Protein AF-A0A953QC58-F1 (afdb_monomer)

Sequence (87 aa):
MATLNVNVPRFYCYLRKEFLYDGTAHHGEVVSVCVFGAASIAGRALGFHVLTENGAVIWRLPLHAFCHTPDAAPHPLDWLQFWDCFS

Radius of gyration: 13.25 Å; Cα contacts (8 Å, |Δi|>4): 157; chains: 1; bounding box: 37×36×33 Å

Secondary structure (DSSP, 8-state):
-GGGEEEEEEEEEEEEGGGGTTTSS-TT-EEEEEEEEEE--TTSPPEEEEEETTS-EEEEEEGGGEESSTTPPP--HHHHS--S---

Foldseek 3Di:
DPVFKDWDPKDKWWFQCCVVVVNPDRGLDIFIWIWTMWGDDPPDAIFTWIATPVGDIDTGHQPQRTDRDSPDDGDDRCVVDPDPPPD

pLDDT: mean 89.85, std 10.71, range [49.62, 97.19]

Solvent-accessible surface area (backbone atoms only — not comparable to full-atom values): 5232 Å² total; per-residue (Å²): 127,73,84,38,53,46,81,45,82,74,48,76,36,30,34,41,41,16,70,79,47,83,67,75,45,56,77,89,39,68,40,63,29,37,36,46,31,35,32,60,48,93,98,55,73,60,12,33,25,34,38,36,83,90,68,50,76,48,73,58,45,49,69,52,44,50,36,89,48,87,83,55,78,87,55,62,53,70,78,76,60,71,77,86,84,83,123

Nearest PDB structures (foldseek):
  5nyg-assembly1_A  TM=3.496E-01  e=4.670E+00  Hyphomicrobium sp. MC1

Structure (mmCIF, N/CA/C/O backbone):
data_AF-A0A953QC58-F1
#
_entry.id   AF-A0A953QC58-F1
#
loop_
_atom_site.group_PDB
_atom_site.id
_atom_site.type_symbol
_atom_site.label_atom_id
_atom_site.label_alt_id
_atom_site.label_comp_id
_atom_site.label_asym_id
_atom_site.label_entity_id
_atom_site.label_seq_id
_atom_site.pdbx_PDB_ins_code
_atom_site.Cartn_x
_atom_site.Cartn_y
_atom_site.Cartn_z
_atom_site.occupancy
_atom_site.B_iso_or_equiv
_atom_site.auth_seq_id
_atom_site.auth_comp_id
_atom_site.auth_asym_id
_atom_site.auth_atom_id
_atom_site.pdbx_PDB_model_num
ATOM 1 N N . MET A 1 1 ? 19.943 3.486 -4.258 1.00 49.62 1 MET A N 1
ATOM 2 C CA . MET A 1 1 ? 18.779 3.746 -3.374 1.00 49.62 1 MET A CA 1
ATOM 3 C C . MET A 1 1 ? 17.554 4.298 -4.113 1.00 49.62 1 MET A C 1
ATOM 5 O O . MET A 1 1 ? 16.453 4.072 -3.635 1.00 49.62 1 MET A O 1
ATOM 9 N N . ALA A 1 2 ? 17.711 4.930 -5.287 1.00 55.53 2 ALA A N 1
ATOM 10 C CA . ALA A 1 2 ? 16.602 5.285 -6.189 1.00 55.53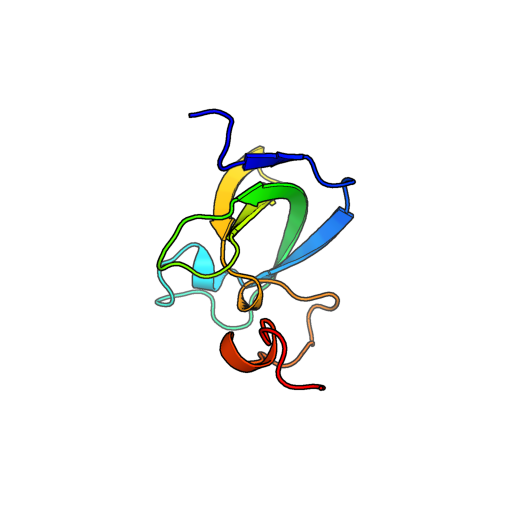 2 ALA A CA 1
ATOM 11 C C . ALA A 1 2 ? 15.978 4.084 -6.936 1.00 55.53 2 ALA A C 1
ATOM 13 O O . ALA A 1 2 ? 14.929 4.217 -7.543 1.00 55.53 2 ALA A O 1
ATOM 14 N N . THR A 1 3 ? 16.600 2.905 -6.878 1.00 73.44 3 THR A N 1
ATOM 15 C CA . THR A 1 3 ? 16.212 1.721 -7.660 1.00 73.44 3 THR A CA 1
ATOM 16 C C . THR A 1 3 ? 14.963 0.995 -7.159 1.00 73.44 3 THR A C 1
ATOM 18 O O . THR A 1 3 ? 14.436 0.157 -7.877 1.00 73.44 3 THR A O 1
ATOM 21 N N . LEU A 1 4 ? 14.509 1.273 -5.931 1.00 88.62 4 LEU A N 1
ATOM 22 C CA . LEU A 1 4 ? 13.388 0.552 -5.312 1.00 88.62 4 LEU A CA 1
ATOM 23 C C . LEU A 1 4 ? 12.056 1.290 -5.441 1.00 88.62 4 LEU A C 1
ATOM 25 O O . LEU A 1 4 ? 11.023 0.682 -5.195 1.00 88.62 4 LEU A O 1
ATOM 29 N N . ASN A 1 5 ? 12.074 2.582 -5.782 1.00 93.19 5 ASN A N 1
ATOM 30 C CA . ASN A 1 5 ? 10.872 3.397 -5.930 1.00 93.19 5 ASN A CA 1
ATOM 31 C C . ASN A 1 5 ? 10.645 3.729 -7.401 1.00 93.19 5 ASN A C 1
ATOM 33 O O . ASN A 1 5 ? 11.593 4.010 -8.131 1.00 93.19 5 ASN A O 1
ATOM 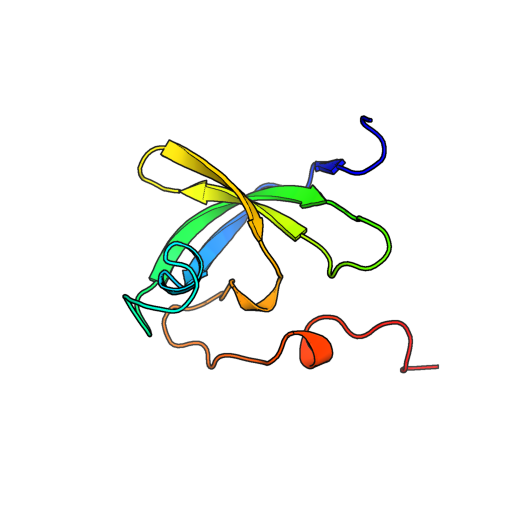37 N N . VAL A 1 6 ? 9.383 3.771 -7.800 1.00 93.75 6 VAL A N 1
ATOM 38 C CA . VAL A 1 6 ? 8.966 4.188 -9.134 1.00 93.75 6 VAL A CA 1
ATOM 39 C C . VAL A 1 6 ? 7.806 5.169 -9.016 1.00 93.75 6 VAL A C 1
ATOM 41 O O . VAL A 1 6 ? 6.933 5.014 -8.161 1.00 93.75 6 VAL A O 1
ATOM 44 N N . ASN A 1 7 ? 7.806 6.195 -9.863 1.00 94.19 7 ASN A N 1
ATOM 45 C CA . ASN A 1 7 ? 6.664 7.094 -9.986 1.00 94.19 7 ASN A CA 1
ATOM 46 C C . ASN A 1 7 ? 5.556 6.377 -10.756 1.00 94.19 7 ASN A C 1
ATOM 48 O O . ASN A 1 7 ? 5.823 5.752 -11.782 1.00 94.19 7 AS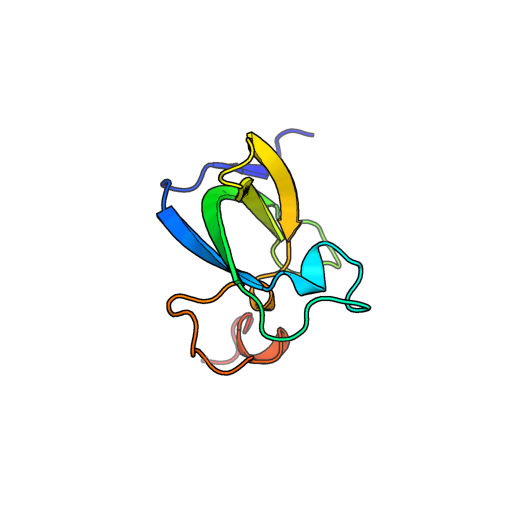N A O 1
ATOM 52 N N . VAL A 1 8 ? 4.318 6.502 -10.290 1.00 93.75 8 VAL A N 1
ATOM 53 C CA . VAL A 1 8 ? 3.139 6.010 -11.012 1.00 93.75 8 VAL A CA 1
ATOM 54 C C . VAL A 1 8 ? 2.269 7.199 -11.417 1.00 93.75 8 VAL A C 1
ATOM 56 O O . VAL A 1 8 ? 2.359 8.258 -10.785 1.00 93.75 8 VAL A O 1
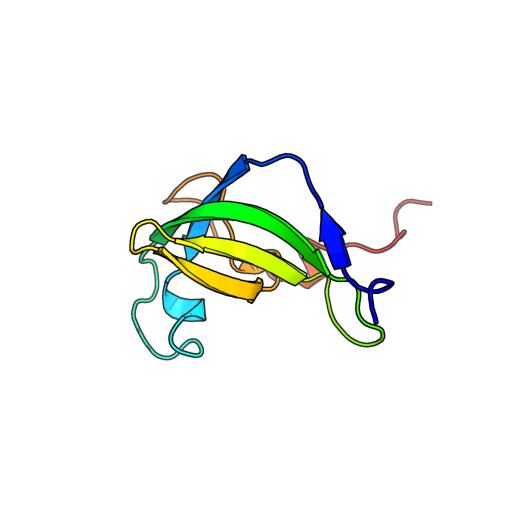ATOM 59 N N . PRO A 1 9 ? 1.436 7.078 -12.467 1.00 95.62 9 PRO A N 1
ATOM 60 C CA . PRO A 1 9 ? 0.429 8.090 -12.758 1.00 95.62 9 PRO A CA 1
ATOM 61 C C . PRO A 1 9 ? -0.388 8.376 -11.501 1.00 95.62 9 PRO A C 1
ATOM 63 O O . PRO A 1 9 ? -0.776 7.440 -10.803 1.00 95.62 9 PRO A O 1
ATOM 66 N N . ARG A 1 10 ? -0.632 9.655 -11.197 1.00 95.06 10 ARG A N 1
ATOM 67 C CA . ARG A 1 10 ? -1.405 9.986 -10.000 1.00 95.06 10 ARG A CA 1
ATOM 68 C C . ARG A 1 10 ? -2.828 9.469 -10.166 1.00 95.06 10 ARG A C 1
ATOM 70 O O . ARG A 1 10 ? -3.461 9.740 -11.187 1.00 95.06 10 ARG A O 1
ATOM 77 N N . PHE A 1 11 ? -3.342 8.802 -9.150 1.00 95.94 11 PHE A N 1
ATOM 78 C CA . PHE A 1 11 ? -4.748 8.435 -9.095 1.00 95.94 11 PHE A CA 1
ATOM 79 C C . PHE A 1 11 ? -5.278 8.604 -7.680 1.00 95.94 11 PHE A C 1
ATOM 81 O O . PHE A 1 11 ? -4.534 8.523 -6.702 1.00 95.94 11 PHE A O 1
ATOM 88 N N . TYR A 1 12 ? -6.575 8.869 -7.592 1.00 96.50 12 TYR A N 1
ATOM 89 C CA . TYR A 1 12 ? -7.274 9.019 -6.327 1.00 96.50 12 TYR A CA 1
ATOM 90 C C . TYR A 1 12 ? -7.969 7.709 -5.987 1.00 96.50 12 TYR A C 1
ATOM 92 O O . TYR A 1 12 ? -8.607 7.093 -6.842 1.00 96.50 12 TYR A O 1
ATOM 100 N N . CYS A 1 13 ? -7.825 7.280 -4.743 1.00 95.75 13 CYS A N 1
ATOM 101 C CA . CYS A 1 13 ? -8.511 6.119 -4.203 1.00 95.75 13 CYS A CA 1
ATOM 102 C C . CYS A 1 13 ? -8.789 6.334 -2.715 1.00 95.75 13 CYS A C 1
ATOM 104 O O . CYS A 1 13 ? -8.505 7.396 -2.156 1.00 95.75 13 CYS A O 1
ATOM 106 N N . TYR A 1 14 ? -9.357 5.321 -2.080 1.00 96.56 14 TYR A N 1
ATOM 107 C CA . TYR A 1 14 ? -9.593 5.307 -0.651 1.00 96.56 14 TYR A CA 1
ATOM 108 C C . TYR A 1 14 ? -8.560 4.417 0.037 1.00 96.56 14 TYR A C 1
ATOM 110 O O . TYR A 1 14 ? -8.199 3.354 -0.466 1.00 96.56 14 TYR A O 1
ATOM 118 N N . LEU A 1 15 ? -8.088 4.860 1.196 1.00 96.25 15 LEU A N 1
ATOM 119 C CA . LEU A 1 15 ? -7.228 4.119 2.106 1.00 96.25 15 LEU A CA 1
ATOM 120 C C . LEU A 1 15 ? -8.041 3.745 3.341 1.00 96.25 15 LEU A C 1
ATOM 122 O O . LEU A 1 15 ? -8.646 4.612 3.973 1.00 96.25 15 LEU A O 1
ATOM 126 N N . ARG A 1 16 ? -8.024 2.467 3.713 1.00 95.25 16 ARG A N 1
ATOM 127 C CA . ARG A 1 16 ? -8.610 1.993 4.968 1.00 95.25 16 ARG A CA 1
ATOM 128 C C . ARG A 1 16 ? -7.831 2.582 6.139 1.00 95.25 16 ARG A C 1
ATOM 130 O O . ARG A 1 16 ? -6.621 2.385 6.261 1.00 95.25 16 ARG A O 1
ATOM 137 N N . LYS A 1 17 ? -8.526 3.318 7.002 1.00 94.56 17 LYS A N 1
ATOM 138 C CA . LYS A 1 17 ? -7.914 4.110 8.072 1.00 94.56 17 LYS A CA 1
ATOM 139 C C . LYS A 1 17 ? -7.218 3.241 9.113 1.00 94.56 17 LYS A C 1
ATOM 141 O O . LYS A 1 17 ? -6.208 3.662 9.659 1.00 94.56 17 LYS A O 1
ATOM 146 N N . GLU A 1 18 ? -7.679 2.012 9.312 1.00 94.56 18 GLU A N 1
ATOM 147 C CA . GLU A 1 18 ? -7.035 1.009 10.167 1.00 94.56 18 GLU A CA 1
ATOM 148 C C . GLU A 1 18 ? -5.536 0.802 9.876 1.00 94.56 18 GLU A C 1
ATOM 150 O O . GLU A 1 18 ? -4.757 0.636 10.812 1.00 94.56 18 GLU A O 1
ATOM 155 N N . PHE A 1 19 ? -5.085 0.935 8.621 1.00 93.62 19 PHE A N 1
ATOM 156 C CA . PHE A 1 19 ? -3.660 0.829 8.262 1.00 93.62 19 PHE A CA 1
ATOM 157 C C . PHE A 1 19 ? -2.805 1.993 8.770 1.00 93.62 19 PHE A C 1
ATOM 159 O O . PHE A 1 19 ? -1.583 1.880 8.812 1.00 93.62 19 PHE A O 1
ATOM 166 N N . LEU A 1 20 ? -3.428 3.108 9.154 1.00 92.31 20 LEU A N 1
ATOM 167 C CA . LEU A 1 20 ? -2.748 4.261 9.748 1.00 92.31 20 LEU A CA 1
ATOM 168 C C . LEU A 1 20 ? -2.509 4.096 11.251 1.00 92.31 20 LEU A C 1
ATOM 170 O O . LEU A 1 20 ? -1.717 4.837 11.825 1.00 92.31 20 LEU A O 1
ATOM 174 N N . TYR A 1 21 ? -3.208 3.146 11.874 1.00 92.50 21 TYR A N 1
ATOM 175 C CA . TYR A 1 21 ? -3.215 2.902 13.317 1.00 92.50 21 TYR A CA 1
ATOM 176 C C . TYR A 1 21 ? -2.823 1.453 13.635 1.00 92.50 21 TYR A C 1
ATOM 178 O O . TYR A 1 21 ? -3.369 0.846 14.558 1.00 92.50 21 TYR A O 1
ATOM 186 N N . ASP A 1 22 ? -1.927 0.871 12.832 1.00 89.75 22 ASP A N 1
ATOM 187 C CA . ASP A 1 22 ? -1.410 -0.496 12.994 1.00 89.75 22 ASP A CA 1
ATOM 188 C C . ASP A 1 22 ? -2.504 -1.581 13.103 1.00 89.75 22 ASP A C 1
ATOM 190 O O . ASP A 1 22 ? -2.317 -2.620 13.731 1.00 89.75 22 ASP A O 1
ATOM 194 N N . GLY A 1 23 ? -3.674 -1.343 12.503 1.00 89.44 23 GLY A N 1
ATOM 195 C CA . GLY A 1 23 ? -4.811 -2.263 12.538 1.00 89.44 23 GLY A CA 1
ATOM 196 C C . GLY A 1 23 ? -5.529 -2.336 13.888 1.00 89.44 23 GLY A C 1
ATOM 197 O O . GLY A 1 23 ? -6.239 -3.306 14.131 1.00 89.44 23 GLY A O 1
ATOM 198 N N . THR A 1 24 ? -5.342 -1.352 14.772 1.00 92.31 24 THR A N 1
ATOM 199 C CA . THR A 1 24 ? -5.910 -1.363 16.135 1.00 92.31 24 THR A CA 1
ATOM 200 C C . THR A 1 24 ? -7.150 -0.483 16.312 1.00 92.31 24 THR A C 1
ATOM 202 O O . THR A 1 24 ? -7.872 -0.629 17.298 1.00 92.31 24 THR A O 1
ATOM 205 N N . ALA A 1 25 ? -7.404 0.444 15.383 1.00 93.19 25 ALA A N 1
ATOM 206 C CA . ALA A 1 25 ? -8.474 1.435 15.482 1.00 93.19 25 ALA A CA 1
ATOM 207 C C . ALA A 1 25 ? -9.070 1.782 14.109 1.00 93.19 25 ALA A C 1
ATOM 209 O O . ALA A 1 25 ? -8.449 1.544 13.078 1.00 93.19 25 ALA A O 1
ATOM 210 N N . HIS A 1 26 ? -10.252 2.413 14.111 1.00 91.06 26 HIS A N 1
ATOM 211 C CA . HIS A 1 26 ? -10.919 2.948 12.912 1.00 91.06 26 HIS A CA 1
ATOM 212 C C . HIS A 1 26 ? -11.229 1.905 11.826 1.00 91.06 26 HIS A C 1
ATOM 214 O O . HIS A 1 26 ? -11.087 2.169 10.629 1.00 91.06 26 HIS A O 1
ATOM 220 N N . HIS A 1 27 ? -11.666 0.717 12.247 1.00 90.06 27 HIS A N 1
ATOM 221 C CA . HIS A 1 27 ? -12.053 -0.347 11.327 1.00 90.06 27 HIS A CA 1
ATOM 222 C C . HIS A 1 27 ? -13.258 0.041 10.475 1.00 90.06 27 HIS A C 1
ATOM 224 O O . HIS A 1 27 ? -14.273 0.504 10.994 1.00 90.06 27 HIS A O 1
ATOM 230 N N . GLY A 1 28 ? -13.144 -0.169 9.164 1.00 88.75 28 GLY A N 1
ATOM 231 C CA . GLY A 1 28 ? -14.198 0.173 8.203 1.00 88.75 28 GLY A CA 1
ATOM 232 C C . GLY A 1 28 ? -14.312 1.665 7.868 1.00 88.75 28 GLY A C 1
ATOM 233 O O . GLY A 1 28 ? -15.089 2.024 6.988 1.00 88.75 28 GLY A O 1
ATOM 234 N N . GLU A 1 29 ? -13.523 2.537 8.501 1.00 93.88 29 GLU A N 1
ATOM 235 C CA . GLU A 1 29 ? -13.391 3.925 8.062 1.00 93.88 29 GLU A CA 1
ATOM 236 C C . GLU A 1 29 ? -12.407 4.017 6.893 1.00 93.88 29 GLU A C 1
ATOM 238 O O . GLU A 1 29 ? -11.362 3.357 6.870 1.00 93.88 29 GLU A O 1
ATOM 243 N N . VAL A 1 30 ? -12.708 4.890 5.935 1.00 95.31 30 VAL A N 1
ATOM 244 C CA . VAL A 1 30 ? -11.839 5.158 4.789 1.00 95.31 30 VAL A CA 1
ATOM 245 C C . VAL A 1 30 ? -11.498 6.637 4.691 1.00 95.31 30 VAL A C 1
ATOM 247 O O . VAL A 1 30 ? -12.274 7.501 5.092 1.00 95.31 30 VAL A O 1
ATOM 250 N N . VAL A 1 31 ? -10.324 6.924 4.141 1.00 95.50 31 VAL A N 1
ATOM 251 C CA . VAL A 1 31 ? -9.837 8.278 3.868 1.00 95.50 31 VAL A CA 1
ATOM 252 C C . VAL A 1 31 ? -9.479 8.370 2.392 1.00 95.50 31 VAL A C 1
ATOM 254 O O . VAL A 1 31 ? -8.854 7.461 1.852 1.00 95.50 31 VAL A O 1
ATOM 257 N N . SER A 1 32 ? -9.860 9.452 1.723 1.00 96.19 32 SER A N 1
ATOM 258 C CA . SER A 1 32 ? -9.429 9.741 0.354 1.00 96.19 32 SER A CA 1
ATOM 259 C C . SER A 1 32 ? -7.935 10.060 0.318 1.00 96.19 32 SER A C 1
ATOM 261 O O . SER A 1 32 ? -7.405 10.835 1.118 1.00 96.19 32 SER A O 1
ATOM 263 N N . VAL A 1 33 ? -7.237 9.443 -0.628 1.00 97.12 33 VAL A N 1
ATOM 264 C CA . VAL A 1 33 ? -5.795 9.598 -0.810 1.00 97.12 33 VAL A CA 1
ATOM 265 C C . VAL A 1 33 ? -5.439 9.711 -2.286 1.00 97.12 33 VAL A C 1
ATOM 267 O O . VAL A 1 33 ? -6.135 9.197 -3.162 1.00 97.12 33 VAL A O 1
ATOM 270 N N . CYS A 1 34 ? -4.324 10.378 -2.564 1.00 97.06 34 CYS A N 1
ATOM 271 C CA . CYS A 1 34 ? -3.704 10.434 -3.880 1.00 97.06 34 CYS A CA 1
ATOM 272 C C . CYS A 1 34 ? -2.469 9.533 -3.889 1.00 97.06 34 CYS A C 1
ATOM 274 O O . CYS A 1 34 ? -1.503 9.796 -3.170 1.00 97.06 34 CYS A O 1
ATOM 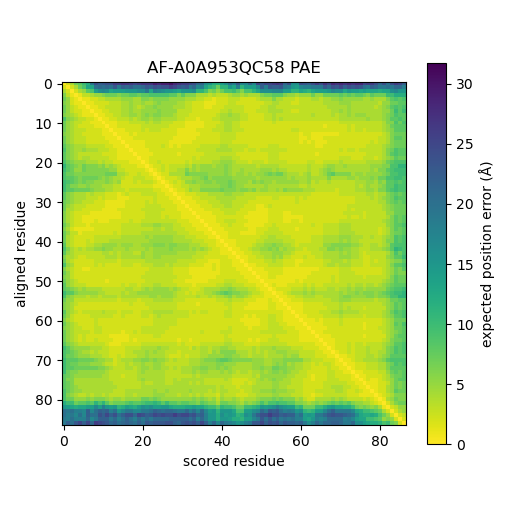276 N N . VAL A 1 35 ? -2.481 8.485 -4.707 1.00 97.19 35 VAL A N 1
ATOM 277 C CA . VAL A 1 35 ? -1.317 7.620 -4.923 1.00 97.19 35 VAL A CA 1
ATOM 278 C C . VAL A 1 35 ? -0.416 8.260 -5.970 1.00 97.19 35 VAL A C 1
ATOM 280 O O . VAL A 1 35 ? -0.895 8.680 -7.021 1.00 97.19 35 VAL A O 1
ATOM 283 N N . PHE A 1 36 ? 0.886 8.337 -5.697 1.00 96.38 36 PHE A N 1
ATOM 284 C CA . PHE A 1 36 ? 1.854 8.984 -6.598 1.00 96.38 36 PHE A CA 1
ATOM 285 C C . PHE A 1 36 ? 3.110 8.149 -6.873 1.00 96.38 36 PHE A C 1
ATOM 287 O O . PHE A 1 36 ? 3.876 8.455 -7.788 1.00 96.38 36 PHE A O 1
ATOM 294 N N . GLY A 1 37 ? 3.341 7.087 -6.103 1.00 95.56 37 GLY A N 1
ATOM 295 C CA . GLY A 1 37 ? 4.494 6.219 -6.299 1.00 95.56 37 GLY A CA 1
ATOM 296 C C . GLY A 1 37 ? 4.251 4.800 -5.816 1.00 95.56 37 GLY A C 1
ATOM 297 O O . GLY A 1 37 ? 3.299 4.526 -5.088 1.00 95.56 37 GLY A O 1
ATOM 298 N N . ALA A 1 38 ? 5.149 3.908 -6.209 1.00 95.19 38 ALA A N 1
ATOM 299 C CA . ALA A 1 38 ? 5.221 2.545 -5.716 1.00 95.19 38 ALA A CA 1
ATOM 300 C C . ALA A 1 38 ? 6.659 2.190 -5.319 1.00 95.19 38 ALA A C 1
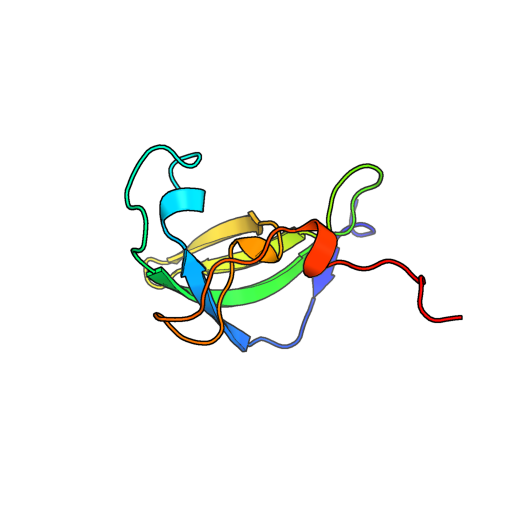ATOM 302 O O . ALA A 1 38 ? 7.619 2.842 -5.736 1.00 95.19 38 ALA A O 1
ATOM 303 N N . ALA A 1 39 ? 6.805 1.154 -4.501 1.00 94.69 39 ALA A N 1
ATOM 304 C CA . ALA A 1 39 ? 8.070 0.600 -4.065 1.00 94.69 39 ALA A CA 1
ATOM 305 C C . ALA A 1 39 ? 8.066 -0.925 -4.148 1.00 94.69 39 ALA A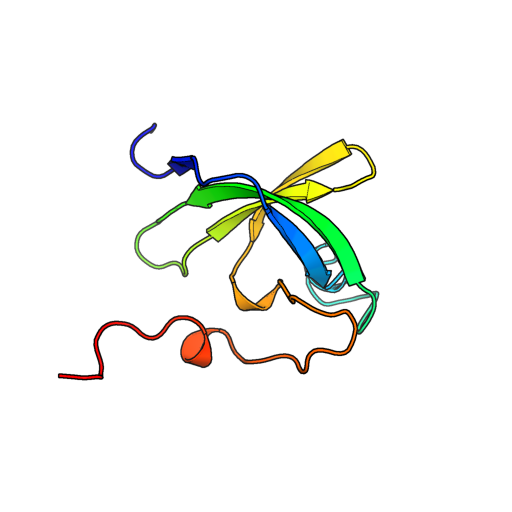 C 1
ATOM 307 O O . ALA A 1 39 ? 7.184 -1.579 -3.590 1.00 94.69 39 ALA A O 1
ATOM 308 N N . SER A 1 40 ? 9.104 -1.479 -4.768 1.00 91.56 40 SER A N 1
ATOM 309 C CA . SER A 1 40 ? 9.375 -2.914 -4.790 1.00 91.56 40 SER A CA 1
ATOM 310 C C . SER A 1 40 ? 10.587 -3.206 -3.914 1.00 91.56 40 SER A C 1
ATOM 312 O O . SER A 1 40 ? 11.661 -2.643 -4.120 1.00 91.56 40 SER A O 1
ATOM 314 N N . ILE A 1 41 ? 10.408 -4.043 -2.892 1.00 91.31 41 ILE A N 1
ATOM 315 C CA . ILE A 1 41 ? 11.454 -4.421 -1.937 1.00 91.31 41 ILE A CA 1
ATOM 316 C C . ILE A 1 41 ? 11.436 -5.941 -1.823 1.00 91.31 41 ILE A C 1
ATOM 318 O O . ILE A 1 41 ? 10.396 -6.522 -1.523 1.00 91.31 41 ILE A O 1
ATOM 322 N N . ALA A 1 42 ? 12.586 -6.581 -2.036 1.00 89.06 42 ALA A N 1
ATOM 323 C CA . ALA A 1 42 ? 12.706 -8.030 -1.917 1.00 89.06 42 ALA A CA 1
ATOM 324 C C . ALA A 1 42 ? 12.205 -8.520 -0.544 1.00 89.06 42 ALA A C 1
ATOM 326 O O . ALA A 1 42 ? 12.523 -7.932 0.492 1.00 89.06 42 ALA A O 1
ATOM 327 N N . GLY A 1 43 ? 11.402 -9.587 -0.548 1.00 88.06 43 GLY A N 1
ATOM 328 C CA . GLY A 1 43 ? 10.790 -10.148 0.661 1.00 88.06 43 GLY A CA 1
ATOM 329 C C . GLY A 1 43 ? 9.590 -9.363 1.205 1.00 88.06 43 GLY A C 1
ATOM 330 O O . GLY A 1 43 ? 9.135 -9.655 2.308 1.00 88.06 43 GLY A O 1
ATOM 331 N N . ARG A 1 44 ? 9.073 -8.367 0.472 1.00 88.94 44 ARG A N 1
ATOM 332 C CA . ARG A 1 44 ? 7.853 -7.628 0.827 1.00 88.94 44 ARG A CA 1
ATOM 333 C C . ARG A 1 44 ? 6.885 -7.574 -0.349 1.00 88.94 44 ARG A C 1
ATOM 335 O O . ARG A 1 44 ? 7.288 -7.621 -1.508 1.00 88.94 44 ARG A O 1
ATOM 342 N N . ALA A 1 45 ? 5.603 -7.434 -0.028 1.00 90.50 45 ALA A N 1
ATOM 343 C CA . ALA A 1 45 ? 4.583 -7.088 -1.007 1.00 90.50 45 ALA A CA 1
ATOM 344 C C . ALA A 1 45 ? 4.872 -5.723 -1.656 1.00 90.50 45 ALA A C 1
ATOM 346 O O . ALA A 1 45 ? 5.632 -4.909 -1.119 1.00 90.50 45 ALA A O 1
ATOM 347 N N . LEU A 1 46 ? 4.250 -5.475 -2.810 1.00 91.50 46 LEU A N 1
ATOM 348 C CA . LEU A 1 46 ? 4.359 -4.199 -3.502 1.00 91.50 46 LEU A CA 1
ATOM 349 C C . LEU A 1 46 ? 3.762 -3.104 -2.612 1.00 91.50 46 LEU A C 1
ATOM 351 O O . LEU A 1 46 ? 2.618 -3.202 -2.165 1.00 91.50 46 LEU A O 1
ATOM 355 N N . GLY A 1 47 ? 4.561 -2.077 -2.335 1.00 94.50 47 GLY A N 1
ATOM 356 C CA . GLY A 1 47 ? 4.149 -0.940 -1.525 1.00 94.50 47 GLY A CA 1
ATOM 357 C C . GLY A 1 47 ? 3.771 0.252 -2.393 1.00 94.50 47 GLY A C 1
ATOM 358 O O . GLY A 1 47 ? 4.407 0.490 -3.412 1.00 94.50 47 GLY A O 1
ATOM 359 N N . PHE A 1 48 ? 2.802 1.048 -1.961 1.00 95.75 48 PHE A N 1
ATOM 360 C CA . PHE A 1 48 ? 2.401 2.294 -2.610 1.00 95.75 48 PHE A CA 1
ATOM 361 C C . PHE A 1 48 ? 2.621 3.492 -1.691 1.00 95.75 48 PHE A C 1
ATOM 363 O O . PHE A 1 48 ? 2.577 3.377 -0.464 1.00 95.75 48 PHE A O 1
ATOM 370 N N . HIS A 1 49 ? 2.878 4.642 -2.304 1.00 96.06 49 HIS A N 1
ATOM 371 C CA . HIS A 1 49 ? 3.116 5.911 -1.627 1.00 96.06 49 HIS A CA 1
ATOM 372 C C . HIS A 1 49 ? 1.959 6.846 -1.894 1.00 96.06 49 HIS A C 1
ATOM 374 O O . HIS A 1 49 ? 1.569 7.040 -3.052 1.00 96.06 49 HIS A O 1
ATOM 380 N N . VAL A 1 50 ? 1.422 7.420 -0.825 1.00 97.19 50 VAL A N 1
ATOM 381 C CA . VAL A 1 50 ? 0.189 8.193 -0.884 1.00 97.19 50 VAL A CA 1
ATOM 382 C C . VAL A 1 50 ? 0.298 9.502 -0.134 1.00 97.19 50 VAL A C 1
ATOM 384 O O . VAL A 1 50 ? 1.032 9.619 0.846 1.00 97.19 50 VAL A O 1
ATOM 387 N N . LEU A 1 51 ? -0.455 10.479 -0.619 1.00 97.12 51 LEU A N 1
ATOM 388 C CA . LEU A 1 51 ? -0.699 11.758 0.019 1.00 97.12 51 LEU A CA 1
ATOM 389 C C . LEU A 1 51 ? -2.156 11.781 0.484 1.00 97.12 51 LEU A C 1
ATOM 391 O O . LEU A 1 51 ? -3.071 11.645 -0.331 1.00 97.12 51 LEU A O 1
ATOM 395 N N . THR A 1 52 ? -2.368 11.931 1.783 1.00 95.06 52 THR A N 1
ATOM 396 C CA . THR A 1 52 ? -3.693 12.098 2.391 1.00 95.06 52 THR A CA 1
ATOM 397 C C . THR A 1 52 ? -4.178 13.543 2.246 1.00 95.06 52 THR A C 1
ATOM 399 O O . THR A 1 52 ? -3.386 14.465 2.049 1.00 95.06 52 THR A O 1
ATOM 402 N N . GLU A 1 53 ? -5.484 13.778 2.394 1.00 91.44 53 GLU A N 1
ATOM 403 C CA . GLU A 1 53 ? -6.063 15.132 2.307 1.00 91.44 53 GLU A CA 1
ATOM 404 C C . GLU A 1 53 ? -5.527 16.110 3.359 1.00 91.44 53 GLU A C 1
ATOM 406 O O . GLU A 1 53 ? -5.448 17.310 3.110 1.00 91.44 53 GLU A O 1
ATOM 411 N N . ASN A 1 54 ? -5.100 15.606 4.520 1.00 91.81 54 ASN A N 1
ATOM 412 C CA . ASN A 1 54 ? -4.455 16.413 5.559 1.00 91.81 54 ASN A CA 1
ATOM 413 C C . ASN A 1 5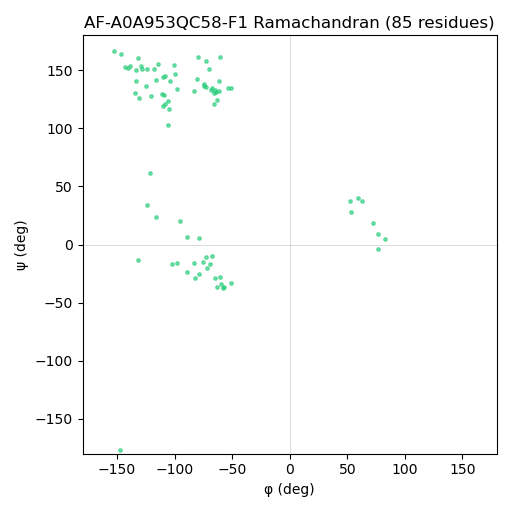4 ? -2.965 16.708 5.271 1.00 91.81 54 ASN A C 1
ATOM 415 O O . ASN A 1 54 ? -2.284 17.283 6.116 1.00 91.81 54 ASN A O 1
ATOM 419 N N . GLY A 1 55 ? -2.450 16.315 4.101 1.00 92.50 55 GLY A N 1
ATOM 420 C CA . GLY A 1 55 ? -1.082 16.587 3.661 1.00 92.50 55 GLY A CA 1
ATOM 421 C C . GLY A 1 55 ? -0.025 15.614 4.187 1.00 92.50 55 GLY A C 1
ATOM 422 O O . GLY A 1 55 ? 1.161 15.814 3.922 1.00 92.50 55 GLY A O 1
ATOM 423 N N . ALA A 1 56 ? -0.413 14.561 4.912 1.00 94.88 56 ALA A N 1
ATOM 424 C CA . ALA A 1 56 ? 0.527 13.538 5.355 1.00 94.88 56 ALA A CA 1
ATOM 425 C C . ALA A 1 56 ? 0.944 12.632 4.186 1.00 94.88 56 ALA A C 1
ATOM 427 O O . ALA A 1 56 ? 0.131 12.221 3.356 1.00 94.88 56 ALA A O 1
ATOM 428 N N . VAL A 1 57 ? 2.234 12.304 4.130 1.00 95.56 57 VAL A N 1
ATOM 429 C CA . VAL A 1 57 ? 2.767 11.369 3.139 1.00 95.56 57 VAL A CA 1
ATOM 430 C C . VAL A 1 57 ? 3.080 10.051 3.813 1.00 95.56 57 VAL A C 1
ATOM 432 O O . VAL A 1 57 ? 3.869 9.999 4.758 1.00 95.56 57 VAL A O 1
ATOM 435 N N . ILE A 1 58 ? 2.486 8.985 3.294 1.00 95.00 58 ILE A N 1
ATOM 436 C CA . ILE A 1 58 ? 2.629 7.642 3.841 1.00 95.00 58 ILE A CA 1
ATOM 437 C C . ILE A 1 58 ? 3.210 6.746 2.766 1.00 95.00 58 ILE A C 1
ATOM 439 O O . ILE A 1 58 ? 2.732 6.703 1.634 1.00 95.00 58 ILE A O 1
ATOM 443 N N . TRP A 1 59 ? 4.282 6.052 3.128 1.00 93.69 59 TRP A N 1
ATOM 444 C CA . TRP A 1 59 ? 5.101 5.294 2.197 1.00 93.69 59 TRP A CA 1
ATOM 445 C C . TRP A 1 59 ? 4.901 3.796 2.406 1.00 93.69 59 TRP A C 1
ATOM 447 O O . TRP A 1 59 ? 4.836 3.328 3.540 1.00 93.69 59 TRP A O 1
ATOM 457 N N . ARG A 1 60 ? 4.945 3.034 1.308 1.00 93.50 60 ARG A N 1
ATOM 458 C CA . ARG A 1 60 ? 5.014 1.560 1.293 1.00 93.50 60 ARG A CA 1
ATOM 459 C C . ARG A 1 60 ? 3.798 0.861 1.911 1.00 93.50 60 ARG A C 1
ATOM 461 O O . ARG A 1 60 ? 3.947 -0.185 2.541 1.00 93.50 60 ARG A O 1
ATOM 468 N N . LEU A 1 61 ? 2.608 1.409 1.695 1.00 95.38 61 LEU A N 1
ATOM 469 C CA . LEU A 1 61 ? 1.357 0.750 2.068 1.00 95.38 61 LEU A CA 1
ATOM 470 C C . LEU A 1 61 ? 1.068 -0.427 1.123 1.00 95.38 61 LEU A C 1
ATOM 472 O O . LEU A 1 61 ? 1.231 -0.275 -0.089 1.00 95.38 61 LEU A O 1
ATOM 476 N N . PRO A 1 62 ? 0.650 -1.594 1.634 1.00 94.31 62 PRO A N 1
ATOM 477 C CA . PRO A 1 62 ? 0.350 -2.753 0.801 1.00 94.31 62 PRO A CA 1
ATOM 478 C C . PRO A 1 62 ? -0.959 -2.559 0.021 1.00 94.31 62 PRO A C 1
ATOM 480 O O . PRO A 1 62 ? -1.834 -1.807 0.440 1.00 94.31 62 PRO A O 1
ATOM 483 N N . LEU A 1 63 ? -1.134 -3.289 -1.086 1.00 93.50 63 LEU A N 1
ATOM 484 C CA . LEU A 1 63 ? -2.283 -3.109 -1.988 1.00 93.50 63 LEU A CA 1
ATOM 485 C C . LEU A 1 63 ? -3.654 -3.283 -1.301 1.00 93.50 63 LEU A C 1
ATOM 487 O O . LEU A 1 63 ? -4.577 -2.522 -1.571 1.00 93.50 63 LEU A O 1
ATOM 491 N N . HIS A 1 64 ? -3.772 -4.231 -0.367 1.00 94.50 64 HIS A N 1
ATOM 492 C CA . HIS A 1 64 ? -5.011 -4.490 0.382 1.00 94.50 64 HIS A CA 1
ATOM 493 C C . HIS A 1 64 ? -5.436 -3.367 1.344 1.00 94.50 64 HIS A C 1
ATOM 495 O O . HIS A 1 64 ? -6.556 -3.390 1.853 1.00 94.50 64 HIS A O 1
ATOM 501 N N . ALA A 1 65 ? -4.573 -2.373 1.574 1.00 95.19 65 ALA A N 1
ATOM 502 C CA . ALA A 1 65 ? -4.945 -1.177 2.318 1.00 95.19 65 ALA A CA 1
ATOM 503 C C . ALA A 1 65 ? -5.892 -0.266 1.517 1.00 95.19 65 ALA A C 1
ATOM 505 O O . ALA A 1 65 ? -6.590 0.562 2.102 1.00 95.19 65 ALA A O 1
ATOM 506 N N . PHE A 1 66 ? -5.932 -0.412 0.191 1.00 95.50 66 PHE A N 1
ATOM 507 C CA . PHE A 1 66 ? -6.675 0.471 -0.700 1.00 95.50 66 PHE A CA 1
ATOM 508 C C . PHE A 1 66 ? -8.015 -0.112 -1.148 1.00 95.50 66 PHE A C 1
ATOM 510 O O . PHE A 1 66 ? -8.199 -1.326 -1.241 1.00 95.50 66 PHE A O 1
ATOM 517 N N . CYS A 1 67 ? -8.943 0.775 -1.497 1.00 94.56 67 CYS A N 1
ATOM 518 C CA . CYS A 1 67 ? -10.184 0.440 -2.181 1.00 94.56 67 CYS A CA 1
ATOM 519 C C . CYS A 1 67 ? -10.591 1.519 -3.196 1.00 94.56 67 CYS A C 1
ATOM 521 O O . CYS A 1 67 ? -10.256 2.698 -3.069 1.00 94.56 67 CYS A O 1
ATOM 523 N N . HIS A 1 68 ? -11.324 1.103 -4.231 1.00 90.88 68 HIS A N 1
ATOM 524 C CA . HIS A 1 68 ? -11.874 2.015 -5.240 1.00 90.88 68 HIS A CA 1
ATOM 525 C C . HIS A 1 68 ? -13.181 2.674 -4.793 1.00 90.88 68 HIS A C 1
ATOM 527 O O . HIS A 1 68 ? -13.472 3.795 -5.203 1.00 90.88 68 HIS A O 1
ATOM 533 N N . THR A 1 69 ? -13.951 1.996 -3.943 1.00 92.81 69 THR A N 1
ATOM 534 C CA . THR A 1 69 ? -15.188 2.503 -3.345 1.00 92.81 69 THR A CA 1
ATOM 535 C C . THR A 1 69 ? -15.136 2.337 -1.824 1.00 92.81 69 THR A C 1
ATOM 537 O O . THR A 1 69 ? -14.486 1.400 -1.345 1.00 92.81 69 THR A O 1
ATOM 540 N N . PRO A 1 70 ? -15.812 3.207 -1.050 1.00 91.50 70 PRO A N 1
ATOM 541 C CA . PRO A 1 70 ? -15.850 3.104 0.412 1.00 91.50 70 PRO A CA 1
ATOM 542 C C . PRO A 1 70 ? -16.389 1.757 0.908 1.00 91.50 70 PRO A C 1
ATOM 544 O O . PRO A 1 70 ? -15.864 1.200 1.866 1.00 91.50 70 PRO A O 1
ATOM 547 N N . ASP A 1 71 ? -17.373 1.205 0.196 1.00 91.00 71 ASP A N 1
ATOM 548 C CA . ASP A 1 71 ? -18.069 -0.032 0.569 1.00 91.00 71 ASP A CA 1
ATOM 549 C C . ASP A 1 71 ? -17.407 -1.303 0.009 1.00 91.00 71 ASP A C 1
ATOM 551 O O . ASP A 1 71 ? -17.963 -2.398 0.111 1.00 91.00 71 ASP A O 1
ATOM 555 N N . ALA A 1 72 ? -16.237 -1.188 -0.631 1.00 91.25 72 ALA A N 1
ATOM 556 C CA . ALA A 1 72 ? -15.549 -2.350 -1.179 1.00 91.25 72 ALA A CA 1
ATOM 557 C C . ALA A 1 72 ? -15.193 -3.343 -0.063 1.00 91.25 72 ALA A C 1
ATOM 559 O O . ALA A 1 72 ? -14.602 -2.974 0.960 1.00 91.25 72 ALA A O 1
ATOM 560 N N . ALA A 1 73 ? -15.492 -4.623 -0.282 1.00 90.50 73 ALA A N 1
ATOM 561 C CA . ALA A 1 73 ? -15.099 -5.676 0.643 1.00 90.50 73 ALA A CA 1
ATOM 562 C C . ALA A 1 73 ? -13.561 -5.751 0.757 1.00 90.50 73 ALA A C 1
ATOM 564 O O . ALA A 1 73 ? -12.856 -5.565 -0.241 1.00 90.50 73 ALA A O 1
ATOM 565 N N . PRO A 1 74 ? -13.006 -5.987 1.959 1.00 90.56 74 PRO A N 1
ATOM 566 C CA . PRO A 1 74 ? -11.581 -6.236 2.103 1.00 90.56 74 PRO A CA 1
ATOM 567 C C . PRO A 1 74 ? -11.226 -7.573 1.453 1.00 90.56 74 PRO A C 1
ATOM 569 O O . PRO A 1 74 ? -11.896 -8.582 1.667 1.00 90.56 74 PRO A O 1
ATOM 572 N N . HIS A 1 75 ? -10.144 -7.574 0.684 1.00 91.00 75 HIS A N 1
ATOM 573 C CA . HIS A 1 75 ? -9.569 -8.779 0.104 1.00 91.00 75 HIS A CA 1
ATOM 574 C C . HIS A 1 75 ? -8.170 -8.995 0.677 1.00 91.00 75 HIS A C 1
ATOM 576 O O . HIS A 1 75 ? -7.445 -8.019 0.892 1.00 91.00 75 HIS A O 1
ATOM 582 N N . PRO A 1 76 ? -7.780 -10.249 0.947 1.00 91.00 76 PRO A N 1
ATOM 583 C CA . PRO A 1 76 ? -6.468 -10.528 1.496 1.00 91.00 76 PRO A CA 1
ATOM 584 C C . PRO A 1 76 ? -5.386 -10.258 0.436 1.00 91.00 76 PRO A C 1
ATOM 586 O O . PRO A 1 76 ? -5.630 -10.297 -0.773 1.00 91.00 76 PRO A O 1
ATOM 589 N N . LEU A 1 77 ? -4.188 -9.893 0.896 1.00 90.25 77 LEU A N 1
ATOM 590 C CA . LEU A 1 77 ? -3.125 -9.363 0.037 1.00 90.25 77 LEU A CA 1
ATOM 591 C C . LEU A 1 77 ? -2.627 -10.365 -1.011 1.00 90.25 77 LEU A C 1
ATOM 593 O O . LEU A 1 77 ? -2.309 -9.969 -2.128 1.00 90.25 77 LEU A O 1
ATOM 597 N N . ASP A 1 78 ? -2.566 -11.641 -0.651 1.00 88.81 78 ASP A N 1
ATOM 598 C CA . ASP A 1 78 ? -2.208 -12.757 -1.528 1.00 88.81 78 ASP A CA 1
ATOM 599 C C . ASP A 1 78 ? -3.158 -12.880 -2.726 1.00 88.81 78 ASP A C 1
ATOM 601 O O . ASP A 1 78 ? -2.714 -13.183 -3.830 1.00 88.81 78 ASP A O 1
ATOM 605 N N . TRP A 1 79 ? -4.438 -12.553 -2.532 1.00 88.81 79 TRP A N 1
ATOM 606 C CA . TRP A 1 79 ? -5.442 -12.547 -3.596 1.00 88.81 79 TRP A CA 1
ATOM 607 C C . TRP A 1 79 ? -5.363 -11.304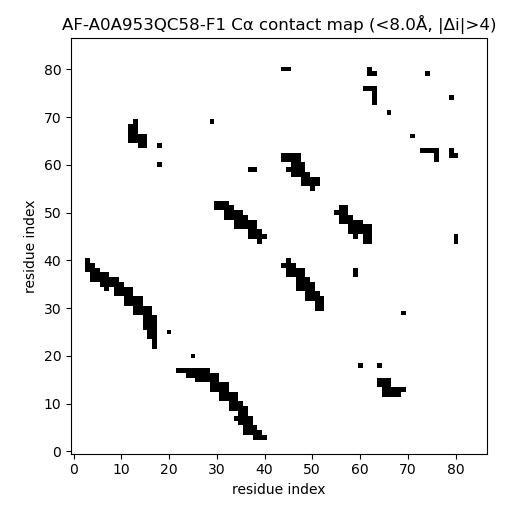 -4.493 1.00 88.81 79 TRP A C 1
ATOM 609 O O . TRP A 1 79 ? -5.772 -11.331 -5.649 1.00 88.81 79 TRP A O 1
ATOM 619 N N . LEU A 1 80 ? -4.838 -10.191 -3.978 1.00 89.25 80 LEU A N 1
ATOM 620 C CA . LEU A 1 80 ? -4.682 -8.953 -4.750 1.00 89.25 80 LEU A CA 1
ATOM 621 C C . LEU A 1 80 ? -3.345 -8.878 -5.495 1.00 89.25 80 LEU A C 1
ATOM 623 O O . LEU A 1 80 ? -3.234 -8.156 -6.484 1.00 89.25 80 LEU A O 1
ATOM 627 N N . GLN A 1 81 ? -2.328 -9.600 -5.026 1.00 86.81 81 GLN A N 1
ATOM 628 C CA . GLN A 1 81 ? -0.983 -9.595 -5.594 1.00 86.81 81 GLN A CA 1
ATOM 629 C C . GLN A 1 81 ? -0.564 -11.005 -6.029 1.00 86.81 81 GLN A C 1
ATOM 631 O O . GLN A 1 81 ? 0.425 -11.559 -5.542 1.00 86.81 81 GLN A O 1
ATOM 636 N N . PHE A 1 82 ? -1.310 -11.576 -6.975 1.00 81.31 82 PHE A N 1
ATOM 637 C CA . PHE A 1 82 ? -0.912 -12.817 -7.629 1.00 81.31 82 PHE A CA 1
ATOM 638 C C . PHE A 1 82 ? 0.363 -12.618 -8.452 1.00 81.31 82 PHE A C 1
ATOM 640 O O . PHE A 1 82 ? 0.455 -11.705 -9.273 1.00 81.31 82 PHE A O 1
ATOM 647 N N . TRP A 1 83 ? 1.335 -13.504 -8.254 1.00 70.06 83 TRP A N 1
ATOM 648 C CA . TRP A 1 83 ? 2.549 -13.567 -9.059 1.00 70.06 83 TRP A CA 1
ATOM 649 C C . TRP A 1 83 ? 2.456 -14.772 -9.994 1.00 70.06 83 TRP A C 1
ATOM 651 O O . TRP A 1 83 ? 2.623 -15.897 -9.548 1.00 70.06 83 TRP A O 1
ATOM 661 N N . ASP A 1 84 ? 2.162 -14.519 -11.271 1.00 56.34 84 ASP A N 1
ATOM 662 C CA . ASP A 1 84 ? 2.402 -15.443 -12.395 1.00 56.34 84 ASP A CA 1
ATOM 663 C C . ASP A 1 84 ? 1.860 -16.889 -12.260 1.00 56.34 84 ASP A C 1
ATOM 665 O O . ASP A 1 84 ? 2.472 -17.852 -12.715 1.00 56.34 84 ASP A O 1
ATOM 669 N N . CYS A 1 85 ? 0.682 -17.068 -11.657 1.00 50.94 85 CYS A N 1
ATOM 670 C CA . CYS A 1 85 ? 0.025 -18.383 -11.562 1.00 50.94 85 CYS A CA 1
ATOM 671 C C . CYS A 1 85 ? -1.017 -18.639 -12.671 1.00 50.94 85 CYS A C 1
ATOM 673 O O . CYS A 1 85 ? -1.900 -19.473 -12.485 1.00 50.94 85 CYS A O 1
ATOM 675 N N . PHE A 1 86 ? -0.964 -17.914 -13.794 1.00 59.53 86 PHE A N 1
ATOM 676 C CA . PHE A 1 86 ? -1.932 -18.045 -14.899 1.00 59.53 86 PHE A CA 1
ATOM 677 C C . PHE A 1 86 ? -1.300 -18.549 -16.207 1.00 59.53 86 PHE A C 1
ATOM 679 O O . PHE A 1 86 ? -1.838 -18.280 -17.282 1.00 59.53 86 PHE A O 1
ATOM 686 N N . SER A 1 87 ? -0.159 -19.243 -16.114 1.00 51.47 87 SER A N 1
ATOM 687 C CA . SER A 1 87 ? 0.465 -19.928 -17.254 1.00 51.47 87 SER A CA 1
ATOM 688 C C . SER A 1 87 ? -0.230 -21.239 -17.614 1.00 51.47 87 SER A C 1
ATOM 690 O O . SER A 1 87 ? -0.745 -21.925 -16.702 1.00 51.47 87 SER A O 1
#

Mean predicted aligned error: 4.6 Å